Protein AF-A0A4Y8HYE5-F1 (afdb_monomer)

Secondary structure (DSSP, 8-state):
-HHHHHHHHHTT-SEEEEEE-TT-HHHHHHHHHTT-EEEEES--SS-TT--EEEEEE-SS-------

Solvent-accessible surface area (backbone atoms only — not comparable to full-atom values): 4108 Å² total; per-residue (Å²): 110,66,72,56,54,53,52,38,54,76,69,69,41,57,60,48,79,46,76,39,41,76,88,44,51,72,59,52,54,52,42,44,76,75,62,34,42,81,76,45,78,50,74,36,94,89,37,87,79,21,34,30,31,32,36,30,77,51,76,62,79,82,76,89,78,79,134

Structure (mmCIF, N/CA/C/O backbone):
data_AF-A0A4Y8HYE5-F1
#
_entry.id   AF-A0A4Y8HYE5-F1
#
loop_
_atom_site.group_PDB
_atom_site.id
_atom_site.type_symbol
_atom_site.label_atom_id
_atom_site.label_alt_id
_atom_site.label_comp_id
_atom_site.label_asym_id
_atom_site.label_entity_id
_atom_site.label_seq_id
_atom_site.pdbx_PDB_ins_code
_atom_site.Cartn_x
_atom_site.Cartn_y
_atom_site.Cartn_z
_atom_site.occupancy
_atom_site.B_iso_or_equiv
_atom_site.auth_seq_id
_atom_site.auth_comp_id
_atom_site.auth_asym_id
_atom_site.auth_atom_id
_atom_site.pdbx_PDB_model_num
ATOM 1 N N . MET A 1 1 ? -2.619 9.689 1.707 1.00 90.06 1 MET A N 1
ATOM 2 C CA . MET A 1 1 ? -2.607 8.267 2.114 1.00 90.06 1 MET A CA 1
ATOM 3 C C . MET A 1 1 ? -3.615 8.008 3.226 1.00 90.06 1 MET A C 1
ATOM 5 O O . MET A 1 1 ? -4.451 7.133 3.070 1.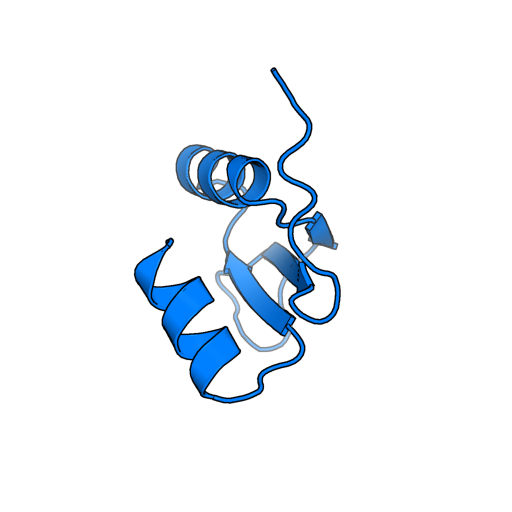00 90.06 1 MET A O 1
ATOM 9 N N . GLU A 1 2 ? -3.614 8.813 4.289 1.00 93.25 2 GLU A N 1
ATOM 10 C CA . GLU A 1 2 ? -4.532 8.676 5.436 1.00 93.25 2 GLU A CA 1
ATOM 11 C C . GLU A 1 2 ? -6.012 8.558 5.050 1.00 93.25 2 GLU A C 1
ATOM 13 O O . GLU A 1 2 ? -6.657 7.597 5.452 1.00 93.25 2 GLU A O 1
ATOM 18 N N . ALA A 1 3 ? -6.519 9.443 4.184 1.00 95.75 3 ALA A N 1
ATOM 19 C CA . ALA A 1 3 ? -7.910 9.387 3.721 1.00 95.75 3 ALA A CA 1
ATOM 20 C C . ALA A 1 3 ? -8.275 8.066 3.009 1.00 95.75 3 ALA A C 1
ATOM 22 O O . ALA A 1 3 ? -9.400 7.585 3.126 1.00 95.75 3 ALA A O 1
ATOM 23 N N . VAL A 1 4 ? -7.325 7.455 2.289 1.00 93.81 4 VAL A N 1
ATOM 24 C CA . VAL A 1 4 ? -7.536 6.166 1.607 1.00 93.81 4 VAL A CA 1
ATOM 25 C C . VAL A 1 4 ? -7.600 5.036 2.629 1.00 93.81 4 VAL A C 1
ATOM 27 O O . VAL A 1 4 ? -8.498 4.203 2.556 1.00 93.81 4 VAL A O 1
ATOM 30 N N . ILE A 1 5 ? -6.688 5.035 3.604 1.00 94.44 5 ILE A N 1
ATOM 31 C CA . ILE A 1 5 ? -6.659 4.044 4.687 1.00 94.44 5 ILE A CA 1
ATOM 32 C C . ILE A 1 5 ? -7.940 4.128 5.520 1.00 94.44 5 ILE A C 1
ATOM 34 O O . ILE A 1 5 ? -8.579 3.112 5.777 1.00 94.44 5 ILE A O 1
ATOM 38 N N . GLU A 1 6 ? -8.349 5.335 5.907 1.00 94.69 6 GLU A N 1
ATOM 39 C CA . GLU A 1 6 ? -9.585 5.553 6.656 1.00 94.69 6 GLU A CA 1
ATOM 40 C C . GLU A 1 6 ? -10.812 5.110 5.849 1.00 94.69 6 GLU A C 1
ATOM 42 O O . GLU A 1 6 ? -11.675 4.402 6.369 1.00 94.69 6 GLU A O 1
ATOM 47 N N . GLY A 1 7 ? -10.874 5.472 4.565 1.00 95.88 7 GLY A N 1
ATOM 48 C CA . GLY A 1 7 ? -11.946 5.048 3.670 1.00 95.88 7 GLY A CA 1
ATOM 49 C C . GLY A 1 7 ? -12.020 3.528 3.510 1.00 95.88 7 GLY A C 1
ATOM 50 O O . GLY A 1 7 ? -13.113 2.966 3.544 1.00 95.88 7 GLY A O 1
ATOM 51 N N . ALA A 1 8 ? -10.878 2.851 3.380 1.00 95.06 8 ALA A N 1
ATOM 52 C CA . ALA A 1 8 ? -10.806 1.394 3.289 1.00 95.06 8 ALA A CA 1
ATOM 53 C C . ALA A 1 8 ? -11.279 0.722 4.588 1.00 95.06 8 ALA A C 1
ATOM 55 O O . ALA A 1 8 ? -12.115 -0.180 4.540 1.00 95.06 8 ALA A O 1
ATOM 56 N N . ARG A 1 9 ? -10.845 1.228 5.750 1.00 92.62 9 ARG A N 1
ATOM 57 C CA . ARG A 1 9 ? -11.301 0.744 7.065 1.00 92.62 9 ARG A CA 1
ATOM 58 C C . ARG A 1 9 ? -12.809 0.914 7.247 1.00 92.62 9 ARG A C 1
ATOM 60 O O . ARG A 1 9 ? -13.478 -0.021 7.669 1.00 92.62 9 ARG A O 1
ATOM 67 N N . LYS A 1 10 ? -13.368 2.068 6.866 1.00 95.31 10 LYS A N 1
ATOM 68 C CA . LYS A 1 10 ? -14.824 2.315 6.913 1.00 95.31 10 LYS A CA 1
ATOM 69 C C . LYS A 1 10 ? -15.622 1.372 6.012 1.00 95.31 10 LYS A C 1
ATOM 71 O O . LYS A 1 10 ? -16.772 1.079 6.313 1.00 95.31 10 LYS A O 1
ATOM 76 N N . LYS A 1 11 ? -15.020 0.905 4.918 1.00 95.50 11 LYS A N 1
ATOM 77 C CA . LYS A 1 11 ? -15.614 -0.089 4.015 1.00 95.50 11 LYS A CA 1
ATOM 78 C C . LYS A 1 11 ? -15.453 -1.533 4.507 1.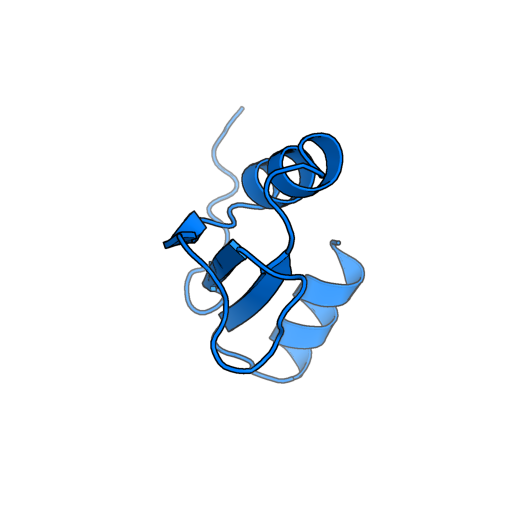00 95.50 11 LYS A C 1
ATOM 80 O O . LYS A 1 11 ? -15.919 -2.433 3.820 1.00 95.50 11 LYS A O 1
ATOM 85 N N . GLY A 1 12 ? -14.806 -1.756 5.654 1.00 94.31 12 GLY A N 1
ATOM 86 C CA . GLY A 1 12 ? -14.533 -3.097 6.172 1.00 94.31 12 GLY A CA 1
ATOM 87 C C . GLY A 1 12 ? -13.516 -3.870 5.332 1.00 94.31 12 GLY A C 1
ATOM 88 O O . GLY A 1 12 ? -13.607 -5.086 5.250 1.00 94.31 12 GLY A O 1
ATOM 89 N N . ALA A 1 13 ? -12.592 -3.179 4.657 1.00 95.00 13 ALA A N 1
ATOM 90 C CA . ALA A 1 13 ? -11.540 -3.845 3.900 1.00 95.00 13 ALA A CA 1
ATOM 91 C C . ALA A 1 13 ? -10.472 -4.424 4.837 1.00 95.00 13 ALA A C 1
ATOM 93 O O . ALA A 1 13 ? -9.994 -3.727 5.733 1.00 95.00 13 ALA A O 1
ATOM 94 N N . ASP A 1 14 ? -10.037 -5.651 4.554 1.00 94.56 14 ASP A N 1
ATOM 95 C CA . ASP A 1 14 ? -8.985 -6.328 5.321 1.00 94.56 14 ASP A CA 1
ATOM 96 C C . ASP A 1 14 ? -7.581 -5.843 4.949 1.00 94.56 14 ASP A C 1
ATOM 98 O O . ASP A 1 14 ? -6.663 -5.880 5.761 1.00 94.56 14 ASP A O 1
ATOM 102 N N . LYS A 1 15 ? -7.392 -5.367 3.712 1.00 95.00 15 LYS A N 1
ATOM 103 C CA . LYS A 1 15 ? -6.089 -4.915 3.215 1.00 95.00 15 LYS A CA 1
ATOM 104 C C . LYS A 1 15 ? -6.190 -3.932 2.057 1.00 95.00 15 LYS A C 1
ATOM 106 O O . LYS A 1 15 ? -7.210 -3.848 1.374 1.00 95.00 15 LYS A O 1
ATOM 111 N N . ILE A 1 16 ? -5.091 -3.228 1.802 1.00 96.00 16 ILE A N 1
ATOM 112 C CA . ILE A 1 16 ? -4.880 -2.390 0.615 1.00 96.00 16 ILE A CA 1
ATOM 113 C C . ILE A 1 16 ? -3.719 -2.974 -0.178 1.00 96.00 16 ILE A C 1
ATOM 115 O O . ILE A 1 16 ? -2.662 -3.220 0.391 1.00 96.00 16 ILE A O 1
ATOM 119 N N . VAL A 1 17 ? -3.903 -3.148 -1.486 1.00 95.06 17 VAL A N 1
ATOM 120 C CA . VAL A 1 17 ? -2.858 -3.591 -2.419 1.00 95.06 17 VAL A CA 1
ATOM 121 C C . VAL A 1 17 ? -2.525 -2.447 -3.372 1.00 95.06 17 VAL A C 1
ATOM 123 O O . VAL A 1 17 ? -3.426 -1.781 -3.882 1.00 95.06 17 VAL A O 1
ATOM 126 N N . ILE A 1 18 ? -1.236 -2.210 -3.602 1.00 93.75 18 ILE A N 1
ATOM 127 C CA . ILE A 1 18 ? -0.725 -1.220 -4.551 1.00 93.75 18 ILE A CA 1
ATOM 128 C C . ILE A 1 18 ? 0.259 -1.913 -5.487 1.00 93.75 18 ILE A C 1
ATOM 130 O O . ILE A 1 18 ? 1.260 -2.465 -5.037 1.00 93.75 18 ILE A O 1
ATOM 134 N N . VAL A 1 19 ? 0.008 -1.809 -6.789 1.00 94.06 19 VAL A N 1
ATOM 135 C CA . VAL A 1 19 ? 0.977 -2.140 -7.837 1.00 94.06 19 VAL A CA 1
ATOM 136 C C . VAL A 1 19 ? 1.670 -0.849 -8.268 1.00 94.06 19 VAL A C 1
ATOM 138 O O . VAL A 1 19 ? 1.011 0.156 -8.540 1.00 94.06 19 VAL A O 1
ATOM 141 N N . SER A 1 20 ? 3.000 -0.849 -8.302 1.00 94.06 20 SER A N 1
ATOM 142 C CA . SER A 1 20 ? 3.814 0.321 -8.650 1.00 94.06 20 SER A CA 1
ATOM 143 C C . SER A 1 20 ? 5.035 -0.081 -9.480 1.00 94.06 20 SER A C 1
ATOM 145 O O . SER A 1 20 ? 5.189 -1.239 -9.871 1.00 94.06 20 SER A O 1
ATOM 147 N N . ASN A 1 21 ? 5.908 0.886 -9.760 1.00 94.31 21 ASN A N 1
ATOM 148 C CA . ASN A 1 21 ? 7.188 0.670 -10.416 1.00 94.31 21 ASN A CA 1
ATOM 149 C C . ASN A 1 21 ? 8.352 1.031 -9.477 1.00 94.31 21 ASN A C 1
ATOM 151 O O . ASN A 1 21 ? 8.318 2.080 -8.833 1.00 94.31 21 ASN A O 1
ATOM 155 N N . THR A 1 22 ? 9.393 0.199 -9.424 1.00 93.19 22 THR A N 1
ATOM 156 C CA . THR A 1 22 ? 10.597 0.397 -8.600 1.00 93.19 22 THR A CA 1
ATOM 157 C C . THR A 1 22 ? 11.332 1.696 -8.907 1.00 93.19 22 THR A C 1
ATOM 159 O O . THR A 1 22 ? 12.005 2.213 -8.024 1.00 93.19 22 THR A O 1
ATOM 162 N N . VAL A 1 23 ? 11.172 2.259 -10.112 1.00 95.50 23 VAL A N 1
ATOM 163 C CA . VAL A 1 23 ? 11.746 3.565 -10.479 1.00 95.50 23 VAL A CA 1
ATOM 164 C C . VAL A 1 23 ? 11.135 4.721 -9.671 1.00 95.50 23 VAL A C 1
ATOM 166 O O . VAL A 1 23 ? 11.734 5.785 -9.549 1.00 95.50 23 VAL A O 1
ATOM 169 N N . LEU A 1 24 ? 9.943 4.529 -9.092 1.00 94.75 24 LEU A N 1
ATOM 170 C CA . LEU A 1 24 ? 9.226 5.527 -8.293 1.00 94.75 24 LEU A CA 1
ATOM 171 C C . LEU A 1 24 ? 9.618 5.444 -6.810 1.00 94.75 24 LEU A C 1
ATOM 173 O O . LEU A 1 24 ? 8.767 5.283 -5.929 1.00 94.75 24 LEU A O 1
ATOM 177 N N . GLU A 1 25 ? 10.910 5.573 -6.517 1.00 94.56 25 GLU A N 1
ATOM 178 C CA . GLU A 1 25 ? 11.462 5.408 -5.165 1.00 94.56 25 GLU A CA 1
ATOM 179 C C . GLU A 1 25 ? 10.779 6.300 -4.117 1.00 94.56 25 GLU A C 1
ATOM 181 O O . GLU A 1 25 ? 10.483 5.850 -3.008 1.00 94.56 25 GLU A O 1
ATOM 186 N N . THR A 1 26 ? 10.458 7.551 -4.465 1.00 95.75 26 THR A N 1
ATOM 187 C CA . THR A 1 26 ? 9.747 8.480 -3.571 1.00 95.75 26 THR A CA 1
ATOM 188 C C . THR A 1 26 ? 8.380 7.937 -3.151 1.00 95.75 26 THR A C 1
ATOM 190 O O . THR A 1 26 ? 8.028 8.010 -1.972 1.00 95.75 26 THR A O 1
ATOM 193 N N . ALA A 1 27 ? 7.622 7.359 -4.087 1.00 94.06 27 ALA A N 1
ATOM 194 C CA . ALA A 1 27 ? 6.311 6.781 -3.802 1.00 94.06 27 ALA A CA 1
ATOM 195 C C . ALA A 1 27 ? 6.442 5.518 -2.941 1.00 94.06 27 ALA A C 1
ATOM 197 O O . ALA A 1 27 ? 5.735 5.370 -1.947 1.00 94.06 27 ALA A O 1
ATOM 198 N N . ILE A 1 28 ? 7.408 4.654 -3.255 1.00 95.50 28 ILE A N 1
ATOM 199 C CA . ILE A 1 28 ? 7.681 3.435 -2.481 1.00 95.50 28 ILE A CA 1
ATOM 200 C C . ILE A 1 28 ? 8.060 3.780 -1.039 1.00 95.50 28 ILE A C 1
ATOM 202 O O . ILE A 1 28 ? 7.538 3.185 -0.096 1.00 95.50 28 ILE A O 1
ATOM 206 N N . ASN A 1 29 ? 8.929 4.773 -0.847 1.00 95.88 29 ASN A N 1
ATOM 207 C CA . ASN A 1 29 ? 9.328 5.228 0.482 1.00 95.88 29 ASN A CA 1
ATOM 208 C C . ASN A 1 29 ? 8.157 5.845 1.255 1.00 95.88 29 ASN A C 1
ATOM 210 O O . ASN A 1 29 ? 8.059 5.645 2.466 1.00 95.88 29 ASN A O 1
ATOM 214 N N . LEU A 1 30 ? 7.242 6.546 0.576 1.00 95.50 30 LEU A N 1
ATOM 215 C CA . LEU A 1 30 ? 5.995 7.004 1.185 1.00 95.50 30 LEU A CA 1
ATOM 216 C C . LEU A 1 30 ? 5.158 5.815 1.677 1.00 95.50 30 LEU A C 1
ATOM 218 O O . LEU A 1 30 ? 4.747 5.817 2.832 1.00 95.50 30 LEU A O 1
ATOM 222 N N . TYR A 1 31 ? 4.942 4.788 0.852 1.00 95.12 31 TYR A N 1
ATOM 223 C CA . TYR A 1 31 ? 4.150 3.614 1.243 1.00 95.12 31 TYR A CA 1
ATOM 224 C C . TYR A 1 31 ? 4.773 2.866 2.426 1.00 95.12 31 TYR A C 1
ATOM 226 O O . TYR A 1 31 ? 4.074 2.556 3.390 1.00 95.12 31 TYR A O 1
ATOM 234 N N . LYS A 1 32 ? 6.097 2.674 2.427 1.00 95.06 32 LYS A N 1
ATOM 235 C CA . LYS A 1 32 ? 6.820 2.061 3.555 1.00 95.06 32 LYS A CA 1
ATOM 236 C C . LYS A 1 32 ? 6.589 2.802 4.875 1.00 95.06 32 LYS A C 1
ATOM 238 O O . LYS A 1 32 ? 6.362 2.160 5.895 1.00 95.06 32 LYS A O 1
ATOM 243 N N . LYS A 1 33 ? 6.582 4.143 4.868 1.00 95.12 33 LYS A N 1
ATOM 244 C CA . LYS A 1 33 ? 6.298 4.953 6.073 1.00 95.12 33 LYS A CA 1
ATOM 245 C C . LYS A 1 33 ? 4.901 4.711 6.647 1.00 95.12 33 LYS A C 1
ATOM 247 O O . LYS A 1 33 ? 4.711 4.864 7.846 1.00 95.12 33 LYS A O 1
ATOM 252 N N . TYR A 1 34 ? 3.942 4.333 5.804 1.00 94.75 34 TYR A N 1
ATOM 253 C CA . TYR A 1 34 ? 2.581 3.984 6.215 1.00 94.75 34 TYR A CA 1
ATOM 254 C C . TYR A 1 34 ? 2.408 2.495 6.561 1.00 94.75 34 TYR A C 1
ATOM 256 O O . TYR A 1 34 ? 1.286 2.070 6.815 1.00 94.75 34 TYR A O 1
ATOM 264 N N . GLY A 1 35 ? 3.491 1.711 6.589 1.00 94.44 35 GLY A N 1
ATOM 265 C CA . GLY A 1 35 ? 3.464 0.297 6.969 1.00 94.44 35 GLY A CA 1
ATOM 266 C C . GLY A 1 35 ? 3.192 -0.670 5.818 1.00 94.44 35 GLY A C 1
ATOM 267 O O . GLY A 1 35 ? 2.968 -1.849 6.067 1.00 94.44 35 GLY A O 1
ATOM 268 N N . PHE A 1 36 ? 3.219 -0.208 4.563 1.00 96.38 36 PHE A N 1
ATOM 269 C CA . PHE A 1 36 ? 3.121 -1.121 3.427 1.00 96.38 36 PHE A CA 1
ATOM 270 C C . PHE A 1 36 ? 4.380 -1.987 3.323 1.00 96.38 36 PHE A C 1
ATOM 272 O O . PHE A 1 36 ? 5.505 -1.475 3.343 1.00 96.38 36 PHE A O 1
ATOM 279 N N . ILE A 1 37 ? 4.180 -3.285 3.124 1.00 95.94 37 ILE A N 1
ATOM 280 C CA . ILE A 1 37 ? 5.237 -4.272 2.898 1.00 95.94 37 ILE A CA 1
ATOM 281 C C . ILE A 1 37 ? 5.234 -4.731 1.445 1.00 95.94 37 ILE A C 1
ATOM 283 O O . ILE A 1 37 ? 4.201 -4.711 0.785 1.00 95.94 37 ILE A O 1
ATOM 287 N N . ILE A 1 38 ? 6.393 -5.137 0.935 1.00 95.81 38 ILE A N 1
ATOM 288 C CA . ILE A 1 38 ? 6.519 -5.676 -0.423 1.00 95.81 38 ILE A CA 1
ATOM 289 C C . ILE A 1 38 ? 6.022 -7.122 -0.411 1.00 95.81 38 ILE A C 1
ATOM 291 O O . ILE A 1 38 ? 6.536 -7.931 0.358 1.00 95.81 38 ILE A O 1
ATOM 295 N N . THR A 1 39 ? 5.055 -7.446 -1.264 1.00 95.19 39 THR A N 1
ATOM 296 C CA . THR A 1 39 ? 4.497 -8.805 -1.395 1.00 95.19 39 THR A CA 1
ATOM 297 C C . THR A 1 39 ? 4.942 -9.501 -2.669 1.00 95.19 39 THR A C 1
ATOM 299 O O . THR A 1 39 ? 5.055 -10.725 -2.687 1.00 95.19 39 THR A O 1
ATOM 302 N N . ARG A 1 40 ? 5.244 -8.738 -3.723 1.00 93.12 40 ARG A N 1
ATOM 303 C CA . ARG A 1 40 ? 5.763 -9.270 -4.985 1.00 93.12 40 ARG A CA 1
ATOM 304 C C . ARG A 1 40 ? 6.775 -8.315 -5.604 1.00 93.12 40 ARG A C 1
ATOM 306 O O . ARG A 1 40 ? 6.601 -7.099 -5.572 1.00 93.12 40 ARG A O 1
ATOM 313 N N . LEU A 1 41 ? 7.816 -8.886 -6.198 1.00 90.81 41 LEU A N 1
ATOM 314 C CA . LEU A 1 41 ? 8.777 -8.195 -7.055 1.00 90.81 41 LEU A CA 1
ATOM 315 C C . LEU A 1 41 ? 8.796 -8.884 -8.418 1.00 90.81 41 LEU A C 1
ATOM 317 O O . LEU A 1 41 ? 8.668 -10.105 -8.490 1.00 90.81 41 LEU A O 1
ATOM 321 N N . GLY A 1 42 ? 8.981 -8.103 -9.476 1.00 87.38 42 GLY A N 1
ATOM 322 C CA . GLY A 1 42 ? 8.930 -8.581 -10.856 1.00 87.38 42 GLY A CA 1
ATOM 323 C C . GLY A 1 42 ? 7.691 -8.082 -11.589 1.00 87.38 42 GLY A C 1
ATOM 324 O O . GLY A 1 42 ? 6.784 -7.520 -10.976 1.00 87.38 42 GLY A O 1
ATOM 325 N N . GLN A 1 43 ? 7.699 -8.245 -12.914 1.00 87.12 43 GLN A N 1
ATOM 326 C CA . GLN A 1 43 ? 6.653 -7.725 -13.790 1.00 87.12 43 GLN A CA 1
ATOM 327 C C . GLN A 1 43 ? 5.278 -8.239 -13.365 1.00 87.12 43 GLN A C 1
ATOM 329 O O . GLN A 1 43 ? 5.080 -9.435 -13.147 1.00 87.12 43 GLN A O 1
ATOM 334 N N . ASP A 1 44 ? 4.347 -7.307 -13.221 1.00 84.19 44 ASP A N 1
ATOM 335 C CA . ASP A 1 44 ? 2.967 -7.625 -12.908 1.00 84.19 44 ASP A CA 1
ATOM 336 C C . ASP A 1 44 ? 2.300 -8.263 -14.145 1.00 84.19 44 ASP A C 1
ATOM 338 O O . ASP A 1 44 ? 2.408 -7.698 -15.238 1.00 84.19 44 ASP A O 1
ATOM 342 N N . PRO A 1 45 ? 1.646 -9.434 -14.012 1.00 78.88 45 PRO A N 1
ATOM 343 C CA . PRO A 1 45 ? 1.006 -10.115 -15.134 1.00 78.88 45 PRO A CA 1
ATOM 344 C C . PRO A 1 45 ? -0.175 -9.327 -15.716 1.00 78.88 45 PRO A C 1
ATOM 346 O O . PRO A 1 45 ? -0.465 -9.482 -16.899 1.00 78.88 45 PRO A O 1
ATOM 349 N N . ASP A 1 46 ? -0.817 -8.469 -14.919 1.00 81.00 46 ASP A N 1
ATOM 350 C CA . ASP A 1 46 ? -2.000 -7.697 -15.310 1.00 81.00 46 ASP A CA 1
ATOM 351 C C . ASP A 1 46 ? -1.673 -6.216 -15.569 1.00 81.00 46 ASP A C 1
ATOM 353 O O . ASP A 1 46 ? -2.476 -5.478 -16.147 1.00 81.00 46 ASP A O 1
ATOM 357 N N . TYR A 1 47 ? -0.489 -5.754 -15.153 1.00 78.56 47 TYR A N 1
ATOM 358 C CA . TYR A 1 47 ? -0.068 -4.366 -15.303 1.00 78.56 47 TYR A CA 1
ATOM 359 C C . TYR A 1 47 ? 1.368 -4.250 -15.817 1.00 78.56 47 TYR A C 1
ATOM 361 O O . TYR A 1 47 ? 2.316 -4.111 -15.053 1.00 78.56 47 TYR A O 1
ATOM 369 N N . GLU A 1 48 ? 1.533 -4.187 -17.139 1.00 80.75 48 GLU A N 1
ATOM 370 C CA . GLU A 1 48 ? 2.849 -4.204 -17.802 1.00 80.75 48 GLU A CA 1
ATOM 371 C C . GLU A 1 48 ? 3.855 -3.158 -17.287 1.00 80.75 48 GLU A C 1
ATOM 373 O O . GLU A 1 48 ? 5.064 -3.365 -17.367 1.00 80.75 48 GLU A O 1
ATOM 378 N N . ARG A 1 49 ? 3.370 -2.027 -16.757 1.00 86.31 49 ARG A N 1
ATOM 379 C CA . ARG A 1 49 ? 4.211 -0.944 -16.219 1.00 86.31 49 ARG A CA 1
ATOM 380 C C . ARG A 1 49 ? 4.595 -1.126 -14.751 1.00 86.31 49 ARG A C 1
ATOM 382 O O . ARG A 1 49 ? 5.402 -0.345 -14.242 1.00 86.31 49 ARG A O 1
ATOM 389 N N . GLY A 1 50 ? 3.997 -2.088 -14.060 1.00 90.31 50 GLY A N 1
ATOM 390 C CA . GLY A 1 50 ? 4.270 -2.405 -12.668 1.00 90.31 50 GLY A CA 1
ATOM 391 C C . GLY A 1 50 ? 5.296 -3.518 -12.549 1.00 90.31 50 GLY A C 1
ATOM 392 O O . GLY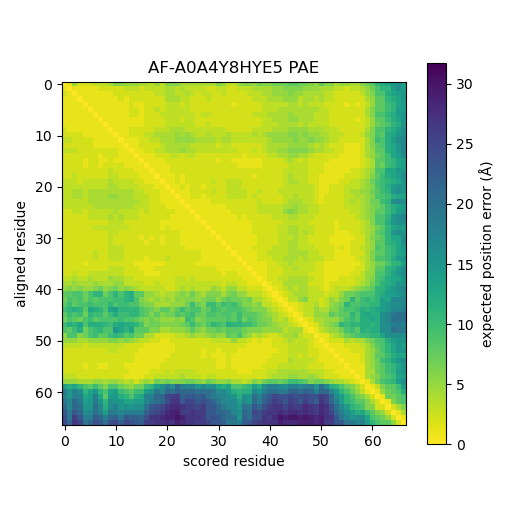 A 1 50 ? 5.255 -4.501 -13.283 1.0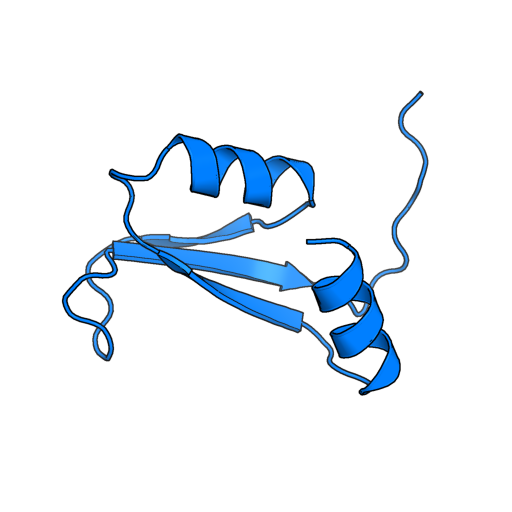0 90.31 50 GLY A O 1
ATOM 393 N N . ASN A 1 51 ? 6.222 -3.369 -11.610 1.00 93.69 51 ASN A N 1
ATOM 394 C CA . ASN A 1 51 ? 7.204 -4.407 -11.296 1.00 93.69 51 ASN A CA 1
ATOM 395 C C . ASN A 1 51 ? 7.383 -4.631 -9.783 1.00 93.69 51 ASN A C 1
ATOM 397 O O . ASN A 1 51 ? 8.343 -5.272 -9.346 1.00 93.69 51 ASN A O 1
ATOM 401 N N . ILE A 1 52 ? 6.478 -4.068 -8.981 1.00 94.50 52 ILE A N 1
ATOM 402 C CA . ILE A 1 52 ? 6.427 -4.239 -7.534 1.00 94.50 52 ILE A CA 1
ATOM 403 C C . ILE A 1 52 ? 4.973 -4.194 -7.065 1.00 94.50 52 ILE A C 1
ATOM 405 O O . ILE A 1 52 ? 4.196 -3.340 -7.493 1.00 94.50 52 ILE A O 1
ATOM 409 N N . GLU A 1 53 ? 4.630 -5.091 -6.149 1.00 95.81 53 GLU A N 1
ATOM 410 C CA . GLU A 1 53 ? 3.376 -5.076 -5.405 1.00 95.81 53 GLU A CA 1
ATOM 411 C C . GLU A 1 53 ? 3.673 -4.854 -3.923 1.00 95.81 53 GLU A C 1
ATOM 413 O O . GLU A 1 53 ? 4.603 -5.442 -3.358 1.00 95.81 53 GLU A O 1
ATOM 418 N N . MET A 1 54 ? 2.880 -3.993 -3.294 1.00 95.94 54 MET A N 1
ATOM 419 C CA . MET A 1 54 ? 2.945 -3.718 -1.869 1.00 95.94 54 MET A CA 1
ATOM 420 C C . MET A 1 54 ? 1.567 -3.854 -1.233 1.00 95.94 54 MET A C 1
ATOM 422 O O . MET A 1 54 ? 0.566 -3.456 -1.830 1.00 95.94 54 MET A O 1
ATOM 426 N N . GLN A 1 55 ? 1.510 -4.361 -0.003 1.00 96.94 55 GLN A N 1
ATOM 427 C CA . GLN A 1 55 ? 0.266 -4.513 0.748 1.00 96.94 55 GLN A CA 1
ATOM 428 C C . GLN A 1 55 ? 0.351 -3.850 2.120 1.00 96.94 55 GLN A C 1
ATOM 430 O O . GLN A 1 55 ? 1.400 -3.859 2.762 1.00 96.94 55 GLN A O 1
ATOM 435 N N . LEU A 1 56 ? -0.768 -3.281 2.558 1.00 96.12 56 LEU A N 1
ATOM 436 C CA . LEU A 1 56 ? -0.994 -2.837 3.928 1.00 96.12 56 LEU A CA 1
ATOM 437 C C . LEU A 1 56 ? -2.137 -3.658 4.511 1.00 96.12 56 LEU A C 1
ATOM 439 O O . LEU A 1 56 ? -3.253 -3.611 3.990 1.00 96.12 56 LEU A O 1
ATOM 443 N N . ASP A 1 57 ? -1.849 -4.374 5.590 1.00 95.12 57 ASP A N 1
ATOM 444 C CA 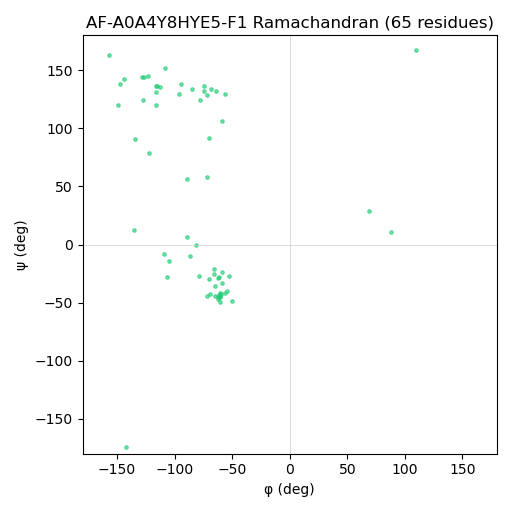. ASP A 1 57 ? -2.859 -5.062 6.383 1.00 95.12 57 ASP A CA 1
ATOM 445 C C . ASP A 1 57 ? -3.647 -4.040 7.221 1.00 95.12 57 ASP A C 1
ATOM 447 O O . ASP A 1 57 ? -3.077 -3.132 7.836 1.00 95.12 57 ASP A O 1
ATOM 451 N N . LEU A 1 58 ? 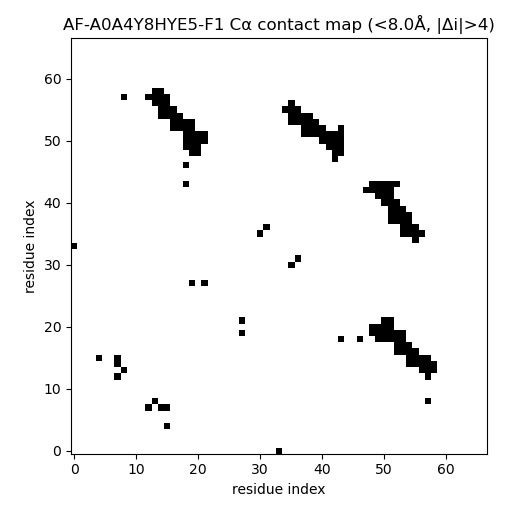-4.973 -4.141 7.194 1.00 93.00 58 LEU A N 1
ATOM 452 C CA . LEU A 1 58 ? -5.883 -3.298 7.964 1.00 93.00 58 LEU A CA 1
ATOM 453 C C . LEU A 1 58 ? -6.567 -4.059 9.105 1.00 93.00 58 LEU A C 1
ATOM 455 O O . LEU A 1 58 ? -7.221 -3.412 9.928 1.00 93.00 58 LEU A O 1
ATOM 459 N N . THR A 1 59 ? -6.420 -5.380 9.177 1.00 85.88 59 THR A N 1
ATOM 460 C CA . THR A 1 59 ? -7.025 -6.222 10.218 1.00 85.88 59 THR A CA 1
ATOM 461 C C . THR A 1 59 ? -6.380 -5.995 11.582 1.00 85.88 59 THR A C 1
ATOM 463 O O . THR A 1 59 ? -7.063 -6.049 12.605 1.00 85.88 59 THR A O 1
ATOM 466 N N . GLU A 1 60 ? -5.097 -5.629 11.607 1.00 68.06 60 GLU A N 1
ATOM 467 C CA . GLU A 1 60 ? -4.418 -5.258 12.843 1.00 68.06 60 GLU A CA 1
ATOM 468 C C . GLU A 1 60 ? -4.643 -3.770 13.192 1.00 68.06 60 GLU A C 1
ATOM 470 O O . GLU A 1 60 ? -4.528 -2.875 12.334 1.00 68.06 60 GLU A O 1
ATOM 475 N N . PRO A 1 61 ? -4.973 -3.453 14.461 1.00 58.62 61 PRO A N 1
ATOM 476 C CA . PRO A 1 61 ? -5.010 -2.075 14.921 1.00 58.62 61 PRO A CA 1
ATOM 477 C C . PRO A 1 61 ? -3.597 -1.485 14.852 1.00 58.62 61 PRO A C 1
ATOM 479 O O . PRO A 1 61 ? -2.635 -2.091 15.318 1.00 58.62 61 PRO A O 1
ATOM 482 N N . ILE A 1 62 ? -3.472 -0.280 14.284 1.00 57.94 62 ILE A N 1
ATOM 483 C CA . ILE A 1 62 ? -2.192 0.436 14.207 1.00 57.94 62 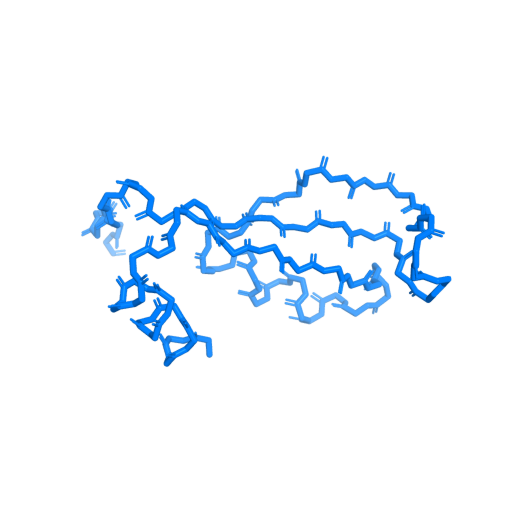ILE A CA 1
ATOM 484 C C . ILE A 1 62 ? -1.672 0.629 15.635 1.00 57.94 62 ILE A C 1
ATOM 486 O O . ILE A 1 62 ? -2.184 1.472 16.377 1.00 57.94 62 ILE A O 1
ATOM 490 N N . ASN A 1 63 ? -0.649 -0.134 16.019 1.00 52.03 63 ASN A N 1
ATOM 491 C CA . ASN A 1 63 ? 0.054 0.061 17.277 1.00 52.03 63 ASN A CA 1
ATOM 492 C C . ASN A 1 63 ? 0.857 1.365 17.166 1.00 52.03 63 ASN A C 1
ATOM 494 O O . ASN A 1 63 ? 1.981 1.388 16.666 1.00 52.03 63 ASN A O 1
ATOM 498 N N . ARG A 1 64 ? 0.247 2.485 17.575 1.00 53.62 64 ARG A N 1
ATOM 499 C CA . ARG A 1 64 ? 0.894 3.801 17.702 1.00 53.62 64 ARG A CA 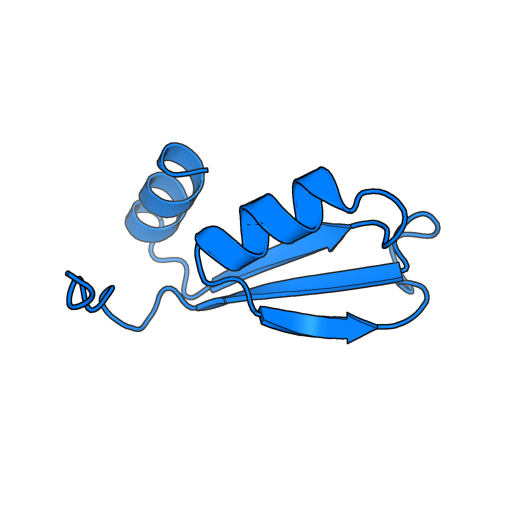1
ATOM 500 C C . ARG A 1 64 ? 1.841 3.805 18.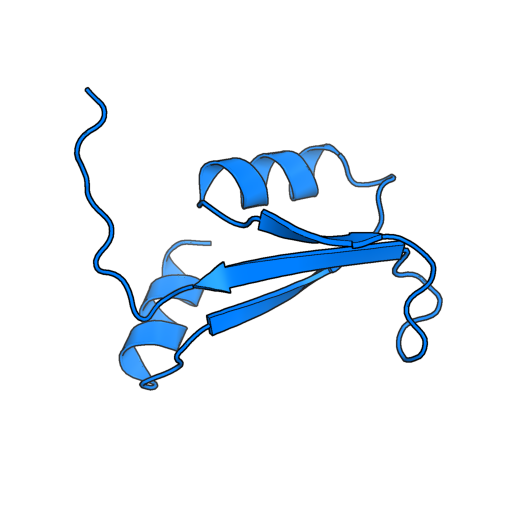905 1.00 53.62 64 ARG A C 1
ATOM 502 O O . ARG A 1 64 ? 1.691 4.608 19.813 1.00 53.62 64 ARG A O 1
ATOM 509 N N . ASN A 1 65 ? 2.809 2.903 18.917 1.00 45.19 65 ASN A N 1
ATOM 510 C CA . ASN A 1 65 ? 3.922 2.928 19.849 1.00 45.19 65 ASN A CA 1
ATOM 511 C C . ASN A 1 65 ? 5.195 2.971 19.024 1.00 45.19 65 ASN A C 1
ATOM 513 O O . ASN A 1 65 ? 5.823 1.944 18.823 1.00 45.19 65 ASN A O 1
ATOM 517 N N . ASN A 1 66 ? 5.535 4.154 18.522 1.00 40.31 66 ASN A N 1
ATOM 518 C CA . ASN A 1 66 ? 6.913 4.552 18.273 1.00 40.31 66 ASN A CA 1
ATOM 519 C C . ASN A 1 66 ? 6.984 6.069 18.469 1.00 40.31 66 ASN A C 1
ATOM 521 O O . ASN A 1 66 ? 6.214 6.824 17.878 1.00 40.31 66 ASN A O 1
ATOM 525 N N . LYS A 1 67 ? 7.834 6.411 19.430 1.00 37.78 67 LYS A N 1
ATOM 526 C CA . LYS A 1 67 ? 8.005 7.666 20.159 1.00 37.78 67 LYS A CA 1
ATOM 527 C C . LYS A 1 67 ? 8.468 8.824 19.281 1.00 37.78 67 LYS A C 1
ATOM 529 O O . LYS A 1 67 ? 9.245 8.554 18.340 1.00 37.78 67 LYS A O 1
#

Radius of gyration: 12.81 Å; Cα contacts (8 Å, |Δi|>4): 85; chains: 1; bounding box: 27×20×38 Å

Mean predicted aligned error: 5.63 Å

pLDDT: mean 87.97, std 14.38, range [37.78, 96.94]

Sequence (67 aa):
MEAVIEGARKKGADKIVIVSNTVLETAINLYKKYGFIITRLGQDPDYERGNIEMQLDLTEPINRNNK

Foldseek 3Di:
DVVVLVVCVVVVHQKDKDFAAPVPVVVVVVCVVVVWDWPAAQADPVHRHGGTMIMDGNNDDPPPPDD

Nearest PDB structures (foldseek):
  8iym-assembly1_A  TM=8.433E-01  e=3.443E-02  Helicobacter pylori 26695
  2fia-assembly1_A  TM=8.505E-01  e=1.908E-01  Enterococcus faecalis V583
  7jil-assembly1_m  TM=4.399E-01  e=1.206E+00  Flavobacterium johnsoniae
  6mte-assembly1_v  TM=5.420E-01  e=1.676E+00  Oryctolagus cuniculus
  9e7f-assembly1_BI  TM=4.164E-01  e=1.790E+00  Pyrobaculum calidifontis JCM 11548